Protein AF-A0A1S6J318-F1 (afdb_monomer_lite)

Structure (mmCIF, N/CA/C/O backbone):
data_AF-A0A1S6J318-F1
#
_entry.id   AF-A0A1S6J318-F1
#
loop_
_atom_site.group_PDB
_atom_site.id
_atom_site.type_symbol
_atom_site.label_atom_id
_atom_site.label_alt_id
_atom_site.label_comp_id
_atom_site.label_asym_id
_atom_site.label_entity_id
_atom_site.label_seq_id
_atom_site.pdbx_PDB_ins_code
_atom_site.Cartn_x
_atom_site.Cartn_y
_atom_site.Cartn_z
_atom_site.occupancy
_atom_site.B_iso_or_equiv
_atom_site.auth_seq_id
_atom_site.auth_comp_id
_atom_site.auth_asym_id
_atom_site.auth_atom_id
_atom_site.pdbx_PDB_model_num
ATOM 1 N N . MET A 1 1 ? 8.606 11.240 -0.593 1.00 52.09 1 MET A N 1
ATOM 2 C CA . MET A 1 1 ? 8.254 10.486 0.628 1.00 52.09 1 MET A CA 1
ATOM 3 C C . MET A 1 1 ? 6.749 10.496 0.783 1.00 52.09 1 MET A C 1
ATOM 5 O O . MET A 1 1 ? 6.173 11.555 0.988 1.00 52.09 1 MET A O 1
ATOM 9 N N . THR A 1 2 ? 6.106 9.350 0.596 1.00 61.66 2 THR A N 1
ATOM 10 C CA . THR A 1 2 ? 4.703 9.144 0.966 1.00 61.66 2 THR A CA 1
ATOM 11 C C . THR A 1 2 ? 4.643 9.113 2.490 1.00 61.66 2 THR A C 1
ATOM 13 O O . THR A 1 2 ? 5.248 8.235 3.097 1.00 61.66 2 THR A O 1
ATOM 16 N N . SER A 1 3 ? 3.994 10.099 3.109 1.00 78.62 3 SER A N 1
ATOM 17 C CA . SER A 1 3 ? 3.756 10.084 4.555 1.00 78.62 3 SER A CA 1
ATOM 18 C C . SER A 1 3 ? 2.932 8.854 4.935 1.00 78.62 3 SER A C 1
ATOM 20 O O . SER A 1 3 ? 2.015 8.480 4.198 1.00 78.62 3 SER A O 1
ATOM 22 N N . GLU A 1 4 ? 3.270 8.229 6.064 1.00 89.38 4 GLU A N 1
ATOM 23 C CA . GLU A 1 4 ? 2.498 7.108 6.598 1.00 89.38 4 GLU A CA 1
ATOM 24 C C . GLU A 1 4 ? 1.048 7.530 6.838 1.00 89.38 4 GLU A C 1
ATOM 26 O O . GLU A 1 4 ? 0.771 8.601 7.379 1.00 89.38 4 GLU A O 1
ATOM 31 N N . LEU A 1 5 ? 0.121 6.673 6.418 1.00 93.56 5 LEU A N 1
ATOM 32 C CA . LEU A 1 5 ? -1.299 6.851 6.654 1.00 93.56 5 LEU A CA 1
ATOM 33 C C . LEU A 1 5 ? -1.606 6.571 8.121 1.00 93.56 5 LEU A C 1
ATOM 35 O O . LEU A 1 5 ? -1.291 5.496 8.637 1.00 93.56 5 LEU A O 1
ATOM 39 N N . SER A 1 6 ? -2.301 7.503 8.762 1.00 96.00 6 SER A N 1
ATOM 40 C CA . SER A 1 6 ? -2.947 7.252 10.047 1.00 96.00 6 SER A CA 1
ATOM 41 C C . SER A 1 6 ? -4.118 6.260 9.905 1.00 96.00 6 SER A C 1
ATOM 43 O O . SER A 1 6 ? -4.729 6.159 8.830 1.00 96.00 6 SER A O 1
ATOM 45 N N . PRO A 1 7 ? -4.523 5.575 10.994 1.00 96.56 7 PRO A N 1
ATOM 46 C CA . PRO A 1 7 ? -5.717 4.722 11.021 1.00 96.56 7 PRO A CA 1
ATOM 47 C C . PRO A 1 7 ? -6.975 5.391 10.451 1.00 96.56 7 PRO A C 1
ATOM 49 O O . PRO A 1 7 ? -7.749 4.779 9.713 1.00 96.56 7 PRO A O 1
ATOM 52 N N . GLN A 1 8 ? -7.174 6.676 10.742 1.00 95.62 8 GLN A N 1
ATOM 53 C CA . GLN A 1 8 ? -8.336 7.438 10.293 1.00 95.62 8 GLN A CA 1
ATOM 54 C C . GLN A 1 8 ? -8.258 7.774 8.799 1.00 95.62 8 GLN A C 1
ATOM 56 O O . GLN A 1 8 ? -9.285 7.803 8.122 1.00 95.62 8 GLN A O 1
ATOM 61 N N . GLU A 1 9 ? -7.064 8.020 8.260 1.00 96.06 9 GLU A N 1
ATOM 62 C CA . GLU A 1 9 ? -6.868 8.232 6.821 1.00 96.06 9 GLU A CA 1
ATOM 63 C C . GLU A 1 9 ? -7.110 6.956 6.026 1.00 96.06 9 GLU A C 1
ATOM 65 O O . GLU A 1 9 ? -7.811 7.001 5.013 1.00 96.06 9 GLU A O 1
ATOM 70 N N . ALA A 1 10 ? -6.612 5.820 6.520 1.00 95.62 10 ALA A N 1
ATOM 71 C CA . ALA A 1 10 ? -6.879 4.515 5.930 1.00 95.62 10 ALA A CA 1
ATOM 72 C C . ALA A 1 10 ? -8.385 4.195 5.941 1.00 95.62 10 ALA A C 1
ATOM 74 O O . ALA A 1 10 ? -8.941 3.815 4.908 1.00 95.62 10 ALA A O 1
ATOM 75 N N . ALA A 1 11 ? -9.080 4.446 7.057 1.00 96.75 11 ALA A N 1
ATOM 76 C CA . ALA A 1 11 ? -10.530 4.264 7.155 1.00 96.75 11 ALA A CA 1
ATOM 77 C C . ALA A 1 11 ? -11.314 5.179 6.199 1.00 96.75 11 ALA A C 1
ATOM 79 O O . ALA A 1 11 ? -12.246 4.725 5.532 1.00 96.75 11 ALA A O 1
ATOM 80 N N . ARG A 1 12 ? -10.913 6.452 6.057 1.00 96.81 12 ARG A N 1
ATOM 81 C CA . ARG A 1 12 ? -11.498 7.366 5.058 1.00 96.81 12 ARG A CA 1
ATOM 82 C C . ARG A 1 12 ? -11.265 6.875 3.629 1.00 96.81 12 ARG A C 1
ATOM 84 O O . ARG A 1 12 ? -12.163 6.977 2.796 1.00 96.81 12 ARG A O 1
ATOM 91 N N . GLY A 1 13 ? -10.078 6.345 3.337 1.00 95.81 13 GLY A N 1
ATOM 92 C CA . GLY A 1 13 ? -9.765 5.721 2.052 1.00 95.81 13 GLY A CA 1
ATOM 93 C C . GLY A 1 13 ? -10.680 4.535 1.751 1.00 95.81 13 GLY A C 1
ATOM 94 O O . GLY A 1 13 ? -11.302 4.500 0.691 1.00 95.81 13 GLY A O 1
ATOM 95 N N . ALA A 1 14 ? -10.827 3.623 2.712 1.00 96.50 14 ALA A N 1
ATOM 96 C CA . ALA A 1 14 ? -11.687 2.450 2.600 1.00 96.50 14 ALA A CA 1
ATOM 97 C C . ALA A 1 14 ? -13.169 2.828 2.412 1.00 96.50 14 ALA A C 1
ATOM 99 O O . ALA A 1 14 ? -13.835 2.294 1.526 1.00 96.50 14 ALA A O 1
ATOM 100 N N . LEU A 1 15 ? -13.664 3.830 3.149 1.00 97.56 15 LEU A N 1
ATOM 101 C CA . LEU A 1 15 ? -15.016 4.363 2.965 1.00 97.56 15 LEU A CA 1
ATOM 102 C C . LEU A 1 15 ? -15.232 4.905 1.544 1.00 97.56 15 LEU A C 1
ATOM 104 O O . LEU A 1 15 ? -16.247 4.598 0.924 1.00 97.56 15 LEU A O 1
ATOM 108 N N . ARG A 1 16 ? -14.269 5.665 1.001 1.00 97.25 16 ARG A N 1
ATOM 109 C CA . ARG A 1 16 ? -14.342 6.162 -0.387 1.00 97.25 16 ARG A CA 1
ATOM 110 C C . ARG A 1 16 ? -14.355 5.038 -1.424 1.00 97.25 16 ARG A C 1
ATOM 1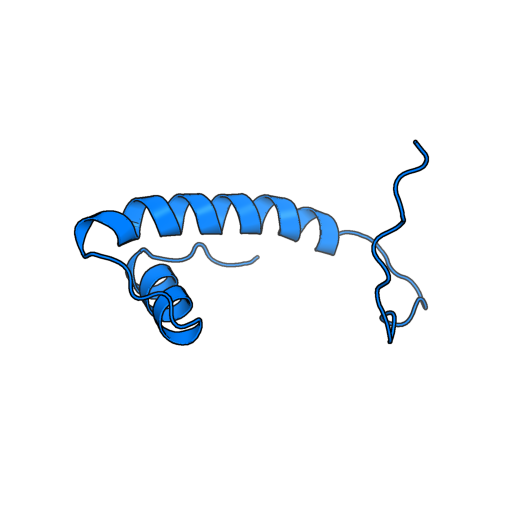12 O O . ARG A 1 16 ? -14.922 5.226 -2.493 1.00 97.25 16 ARG A O 1
ATOM 119 N N . ALA A 1 17 ? -13.769 3.886 -1.107 1.00 96.44 17 ALA A N 1
ATOM 120 C CA . ALA A 1 17 ? -13.798 2.691 -1.946 1.00 96.44 17 ALA A CA 1
ATOM 121 C C . ALA A 1 17 ? -15.074 1.840 -1.765 1.00 96.44 17 ALA A C 1
ATOM 123 O O . ALA A 1 17 ? -15.182 0.775 -2.367 1.00 96.44 17 ALA A O 1
ATOM 124 N N . GLY A 1 18 ? -16.032 2.274 -0.935 1.00 97.38 18 GLY A N 1
ATOM 125 C CA . GLY A 1 18 ? -17.252 1.513 -0.645 1.00 97.38 18 GLY A CA 1
ATOM 126 C C . GLY A 1 18 ? -17.048 0.351 0.333 1.00 97.38 18 GLY A C 1
ATOM 127 O O . GLY A 1 18 ? -17.897 -0.531 0.419 1.00 97.38 18 GLY A O 1
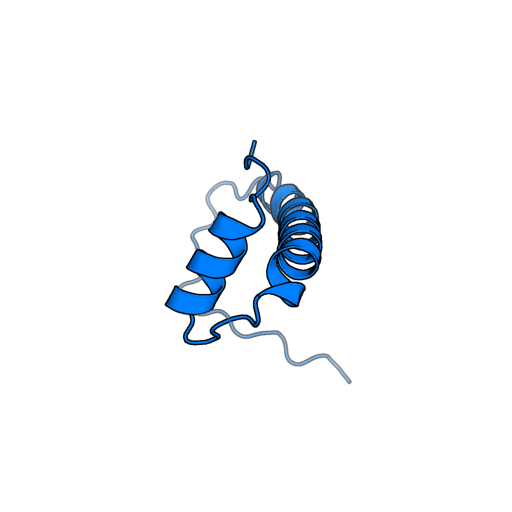ATOM 128 N N . LEU A 1 19 ? -15.938 0.348 1.078 1.00 95.69 19 LEU A N 1
ATOM 129 C CA . LEU A 1 19 ? -15.566 -0.681 2.051 1.00 95.69 19 LEU A CA 1
ATOM 130 C C . LEU A 1 19 ? -15.482 -0.071 3.462 1.00 95.69 19 LEU A C 1
ATOM 132 O O . LEU A 1 19 ? -14.384 0.116 3.988 1.00 95.69 19 LEU A O 1
ATOM 136 N N . PRO A 1 20 ? -16.613 0.291 4.093 1.00 95.62 20 PRO A N 1
ATOM 137 C CA . PRO A 1 20 ? -16.593 0.851 5.439 1.00 95.62 20 PRO A CA 1
ATOM 138 C C . PRO A 1 20 ? -15.975 -0.147 6.428 1.00 95.62 20 PRO A C 1
ATOM 140 O O . PRO A 1 20 ? -16.391 -1.304 6.520 1.00 95.62 20 PRO A O 1
ATOM 143 N N . LEU A 1 21 ? -14.969 0.309 7.173 1.00 95.38 21 LEU A N 1
ATOM 144 C CA . LEU A 1 21 ? -14.283 -0.510 8.167 1.00 95.38 21 LEU A CA 1
ATOM 145 C C . LEU A 1 21 ? -15.050 -0.508 9.491 1.00 95.38 21 LEU A C 1
ATOM 147 O O . LEU A 1 21 ? -15.654 0.487 9.883 1.00 95.38 21 LEU A O 1
ATOM 151 N N . ARG A 1 22 ? -14.989 -1.633 10.206 1.00 93.81 22 ARG A N 1
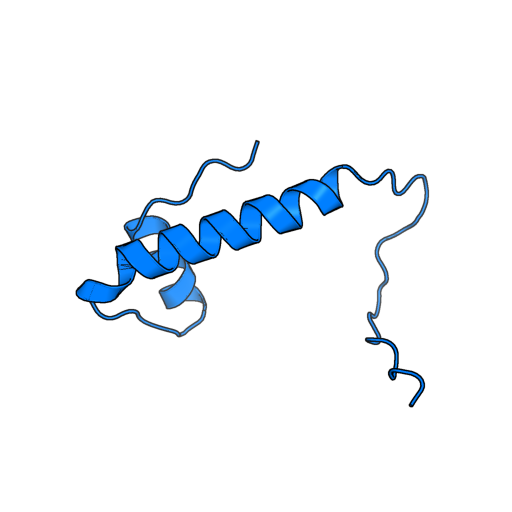ATOM 152 C CA . ARG A 1 22 ? -15.403 -1.693 11.613 1.00 93.81 22 ARG A CA 1
ATOM 153 C C . ARG A 1 22 ? -14.379 -0.950 12.473 1.00 93.81 22 ARG A C 1
ATOM 155 O O . ARG A 1 22 ? -13.186 -1.039 12.190 1.00 93.81 22 ARG A O 1
ATOM 162 N N . GLU A 1 23 ? -14.829 -0.316 13.557 1.00 82.38 23 GLU A N 1
ATOM 163 C CA . GLU A 1 23 ? -13.999 0.545 14.422 1.00 82.38 23 GLU A CA 1
ATOM 164 C C . GLU A 1 23 ? -12.697 -0.123 14.903 1.00 82.38 23 GLU A C 1
ATOM 166 O O . GLU A 1 23 ? -11.654 0.522 14.949 1.00 82.38 23 GLU A O 1
ATOM 171 N N . GLY A 1 24 ? -12.712 -1.436 15.160 1.00 90.88 24 GLY A N 1
ATOM 172 C CA . GLY A 1 24 ? -11.525 -2.197 15.575 1.00 90.88 24 GLY A CA 1
ATOM 173 C C . GLY A 1 24 ? -10.547 -2.594 14.458 1.00 90.88 24 GLY A C 1
ATOM 174 O O . GLY A 1 24 ? -9.585 -3.299 14.735 1.00 90.88 24 GLY A O 1
ATOM 175 N N . ARG A 1 25 ? -10.783 -2.217 13.193 1.00 95.00 25 ARG A N 1
ATOM 176 C CA . ARG A 1 25 ? -9.933 -2.611 12.046 1.00 95.00 25 ARG A CA 1
ATOM 177 C C . ARG A 1 25 ? -9.049 -1.485 11.515 1.00 95.00 25 ARG A C 1
ATOM 179 O O . ARG A 1 25 ? -8.214 -1.736 10.653 1.00 95.00 25 ARG A O 1
ATOM 186 N N . HIS A 1 26 ? -9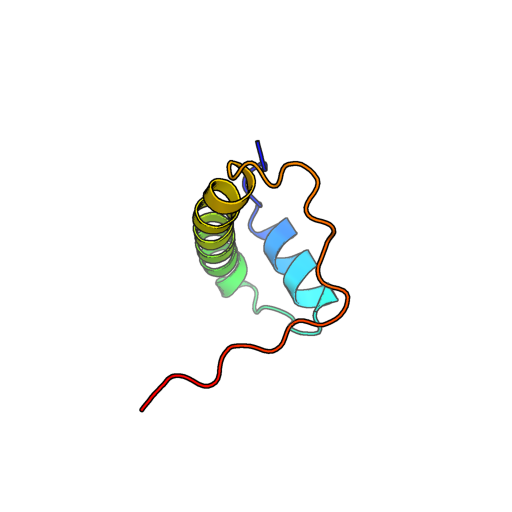.227 -0.254 11.991 1.00 95.94 26 HIS A N 1
ATOM 187 C CA . HIS A 1 26 ? -8.563 0.916 11.409 1.00 95.94 26 HIS A CA 1
ATOM 188 C C . HIS A 1 26 ? -7.034 0.843 11.515 1.00 95.94 26 HIS A C 1
ATOM 190 O O . HIS A 1 26 ? -6.340 1.174 10.558 1.00 95.94 26 HIS A O 1
ATOM 196 N N . GLU A 1 27 ? -6.518 0.384 12.656 1.00 96.50 27 GLU A N 1
ATOM 197 C CA . GLU A 1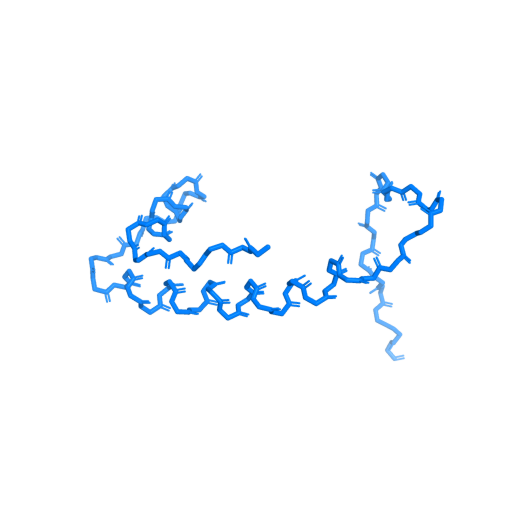 27 ? -5.077 0.276 12.902 1.00 96.50 27 GLU A CA 1
ATOM 198 C C . GLU A 1 27 ? -4.424 -0.782 12.006 1.00 96.50 27 GLU A C 1
ATOM 200 O O . GLU A 1 27 ? -3.497 -0.483 11.258 1.00 96.50 27 GLU A O 1
ATOM 205 N N . GLU A 1 28 ? -4.970 -1.997 11.997 1.00 96.81 28 GLU A N 1
ATOM 206 C CA . GLU A 1 28 ? -4.455 -3.108 11.190 1.00 96.81 28 GLU A CA 1
ATOM 207 C C . GLU A 1 28 ? -4.483 -2.797 9.683 1.00 96.81 28 GLU A C 1
ATOM 209 O O . GLU A 1 28 ? -3.544 -3.111 8.944 1.00 96.81 28 GLU A O 1
ATOM 214 N N . VAL A 1 29 ? -5.544 -2.132 9.214 1.00 96.38 29 VAL A N 1
ATOM 215 C CA . VAL A 1 29 ? -5.652 -1.722 7.810 1.00 96.38 29 VAL A CA 1
ATOM 216 C C . VAL A 1 29 ? -4.646 -0.621 7.475 1.00 96.38 29 VAL A C 1
ATOM 218 O O . VAL A 1 29 ? -4.058 -0.672 6.397 1.00 96.38 29 VAL A O 1
ATOM 221 N N . ALA A 1 30 ? -4.388 0.335 8.374 1.00 96.81 30 ALA A N 1
ATOM 222 C CA . ALA A 1 30 ? -3.356 1.349 8.153 1.00 96.81 30 ALA A CA 1
ATOM 223 C C . ALA A 1 30 ? -1.951 0.746 8.080 1.00 96.81 30 ALA A C 1
ATOM 225 O O . ALA A 1 30 ? -1.213 1.064 7.149 1.00 96.81 30 ALA A O 1
ATOM 226 N N . VAL A 1 31 ? -1.604 -0.177 8.984 1.00 97.75 31 VAL A N 1
ATOM 227 C CA . VAL A 1 31 ? -0.324 -0.907 8.931 1.00 97.75 31 VAL A CA 1
ATOM 228 C C . VAL A 1 31 ? -0.172 -1.629 7.591 1.00 97.75 31 VAL A C 1
ATOM 230 O O . VAL A 1 31 ? 0.846 -1.486 6.913 1.00 97.75 31 VAL A O 1
ATOM 233 N N . THR A 1 32 ? -1.213 -2.344 7.163 1.00 96.88 32 THR A N 1
ATOM 234 C CA . THR A 1 32 ? -1.211 -3.067 5.885 1.00 96.88 32 THR A CA 1
ATOM 235 C C . THR A 1 32 ? -1.064 -2.119 4.691 1.00 96.88 32 THR A C 1
ATOM 237 O O . THR A 1 32 ? -0.261 -2.366 3.792 1.00 96.88 32 THR A O 1
ATOM 240 N N . ALA A 1 33 ? -1.805 -1.008 4.682 1.00 95.81 33 ALA A N 1
ATOM 241 C CA . ALA A 1 33 ? -1.741 -0.011 3.618 1.00 95.81 33 ALA A CA 1
ATOM 242 C C . ALA A 1 33 ? -0.359 0.655 3.538 1.00 95.81 33 ALA A C 1
ATOM 244 O O . ALA A 1 33 ? 0.172 0.823 2.441 1.00 95.81 33 ALA A O 1
ATOM 245 N N . ASN A 1 34 ? 0.254 0.969 4.683 1.00 96.62 34 ASN A N 1
ATOM 246 C CA . ASN A 1 34 ? 1.607 1.520 4.749 1.00 96.62 34 ASN A CA 1
ATOM 247 C C . ASN A 1 34 ? 2.658 0.521 4.248 1.00 96.62 34 ASN A C 1
ATOM 249 O O . ASN A 1 34 ? 3.565 0.910 3.513 1.00 96.62 34 ASN A O 1
ATOM 253 N N . TYR A 1 35 ? 2.505 -0.771 4.554 1.00 96.00 35 TYR A N 1
ATOM 254 C CA . TYR A 1 35 ? 3.375 -1.810 4.001 1.00 96.00 35 TYR A CA 1
ATOM 255 C C . TYR A 1 35 ? 3.255 -1.913 2.473 1.00 96.00 35 TYR A C 1
ATOM 257 O O . TYR A 1 35 ? 4.260 -1.910 1.768 1.00 96.00 35 TYR A O 1
ATOM 265 N N . ILE A 1 36 ? 2.033 -1.916 1.932 1.00 94.81 36 ILE A N 1
ATOM 266 C CA . ILE A 1 36 ? 1.819 -1.893 0.476 1.00 94.81 36 ILE A CA 1
ATOM 267 C C . ILE A 1 36 ? 2.425 -0.624 -0.140 1.00 94.81 36 ILE A C 1
ATOM 269 O O . ILE A 1 36 ? 3.068 -0.689 -1.188 1.00 94.81 36 ILE A O 1
ATOM 273 N N . HIS A 1 37 ? 2.260 0.532 0.508 1.00 92.88 37 HIS A N 1
ATOM 274 C CA . HIS A 1 37 ? 2.865 1.784 0.061 1.00 92.88 37 HIS A CA 1
ATOM 275 C C . HIS A 1 37 ? 4.392 1.719 0.026 1.00 92.88 37 HIS A C 1
ATOM 277 O O . HIS A 1 37 ? 4.967 2.273 -0.910 1.00 92.88 37 HIS A O 1
ATOM 283 N N . SER A 1 38 ? 5.055 1.058 0.981 1.00 92.19 38 SER A N 1
ATOM 284 C CA . SER A 1 38 ? 6.516 0.911 0.951 1.00 92.19 38 SER A CA 1
ATOM 285 C C . SER A 1 38 ? 6.961 0.097 -0.268 1.00 92.19 38 SER A C 1
ATOM 287 O O . SER A 1 38 ? 7.851 0.530 -0.995 1.00 92.19 38 SER A O 1
ATOM 289 N N . VAL A 1 39 ? 6.257 -0.999 -0.576 1.00 94.62 39 VAL A N 1
ATOM 290 C CA . VAL A 1 39 ? 6.516 -1.829 -1.764 1.00 94.62 39 VAL A CA 1
ATOM 291 C C . VAL A 1 39 ? 6.266 -1.052 -3.056 1.00 94.62 39 VAL A C 1
ATOM 293 O O . VAL A 1 39 ? 7.094 -1.074 -3.954 1.00 94.62 39 VAL A O 1
ATOM 296 N N . ILE A 1 40 ? 5.154 -0.321 -3.168 1.00 91.88 40 ILE A N 1
ATOM 297 C CA . ILE A 1 40 ? 4.861 0.485 -4.366 1.00 91.88 40 ILE A CA 1
ATOM 298 C C . ILE A 1 40 ? 5.850 1.650 -4.506 1.00 91.88 40 ILE A C 1
ATOM 300 O O . ILE A 1 40 ? 6.136 2.082 -5.622 1.00 91.88 40 ILE A O 1
ATOM 304 N N . SER A 1 41 ? 6.375 2.177 -3.397 1.00 90.56 41 SER A N 1
ATOM 305 C CA . SER A 1 41 ? 7.327 3.290 -3.435 1.00 90.56 41 SER A CA 1
ATOM 306 C C . SER A 1 41 ? 8.621 2.906 -4.147 1.00 90.56 41 SER A C 1
ATOM 308 O O . SER A 1 41 ? 9.137 3.741 -4.881 1.00 90.56 41 SER A O 1
ATOM 310 N N . THR A 1 42 ? 9.074 1.652 -4.051 1.00 90.88 42 THR A N 1
ATOM 311 C CA . THR A 1 42 ? 10.261 1.188 -4.794 1.00 90.88 42 THR A CA 1
ATOM 312 C C . THR A 1 42 ? 10.034 1.195 -6.308 1.00 90.88 42 THR A C 1
ATOM 314 O O . THR A 1 42 ? 10.937 1.522 -7.069 1.00 90.88 42 THR A O 1
ATOM 317 N N . LEU A 1 43 ? 8.805 0.939 -6.778 1.00 89.00 43 LEU A N 1
ATOM 318 C CA . LEU A 1 43 ? 8.469 1.026 -8.207 1.00 89.00 43 LEU A CA 1
ATOM 319 C C . LEU A 1 43 ? 8.551 2.459 -8.744 1.00 89.00 43 LEU A C 1
ATOM 321 O O . LEU A 1 43 ? 8.737 2.654 -9.942 1.00 89.00 43 LEU A O 1
ATOM 325 N N . ARG A 1 44 ? 8.401 3.467 -7.877 1.00 85.44 44 ARG A N 1
ATOM 326 C CA . ARG A 1 44 ? 8.517 4.884 -8.260 1.00 85.44 44 ARG A CA 1
ATOM 327 C C . ARG A 1 44 ? 9.964 5.329 -8.442 1.00 85.44 44 ARG A C 1
ATOM 329 O O . ARG A 1 44 ? 10.184 6.410 -8.972 1.00 85.44 44 ARG A O 1
ATOM 336 N N . GLU A 1 45 ? 10.918 4.530 -7.980 1.00 89.06 45 GLU A N 1
ATOM 337 C CA . GLU A 1 45 ? 12.350 4.779 -8.161 1.00 89.06 45 GLU A CA 1
ATOM 338 C C . GLU A 1 45 ? 12.840 4.303 -9.533 1.00 89.06 45 GLU A C 1
ATOM 340 O O . GLU A 1 45 ? 13.958 4.621 -9.930 1.00 89.06 45 GLU A O 1
ATOM 345 N N . LEU A 1 46 ? 12.008 3.557 -10.269 1.00 90.44 46 LEU A N 1
ATOM 346 C CA . LEU A 1 46 ? 12.320 3.137 -11.626 1.00 90.44 46 LEU A CA 1
ATOM 347 C C . LEU A 1 46 ? 12.369 4.350 -12.557 1.00 90.44 46 LEU A C 1
ATOM 349 O O . LEU A 1 46 ? 11.450 5.170 -12.591 1.00 90.44 46 LEU A O 1
ATOM 353 N N . ASP A 1 47 ? 13.434 4.420 -13.349 1.00 89.38 47 ASP A N 1
ATOM 354 C CA . ASP A 1 47 ? 13.537 5.378 -14.439 1.00 89.38 47 ASP A CA 1
ATOM 355 C C . ASP A 1 47 ? 12.737 4.867 -15.642 1.00 89.38 47 ASP A C 1
ATOM 357 O O . ASP A 1 47 ? 13.059 3.837 -16.238 1.00 89.38 47 ASP A O 1
ATOM 361 N N . PHE A 1 48 ? 11.666 5.583 -15.980 1.00 86.38 48 PHE A N 1
ATOM 362 C CA . PHE A 1 48 ? 10.818 5.264 -17.127 1.00 86.38 48 PHE A CA 1
ATOM 363 C C . PHE A 1 48 ? 11.324 5.905 -18.431 1.00 86.38 48 PHE A C 1
ATOM 365 O O . PHE A 1 48 ? 10.816 5.558 -19.502 1.00 86.38 48 PHE A O 1
ATOM 372 N N . GLY A 1 49 ? 12.318 6.803 -18.377 1.00 90.62 49 GLY A N 1
ATOM 373 C CA . GLY A 1 49 ? 12.801 7.557 -19.533 1.00 90.62 49 GLY A CA 1
ATOM 374 C C . GLY A 1 49 ? 11.655 8.225 -20.300 1.00 90.62 49 GLY A C 1
ATOM 375 O O . GLY A 1 49 ? 10.763 8.830 -19.708 1.00 90.62 49 GLY A O 1
ATOM 376 N N . ASP A 1 50 ? 11.636 8.043 -21.620 1.00 91.75 50 ASP A N 1
ATOM 377 C CA . ASP A 1 50 ? 10.573 8.544 -22.503 1.00 91.75 50 ASP A CA 1
ATOM 378 C C . ASP A 1 50 ? 9.373 7.583 -22.634 1.00 91.75 50 ASP A C 1
ATOM 380 O O . ASP A 1 50 ? 8.510 7.774 -23.493 1.00 91.75 50 ASP A O 1
ATOM 384 N N . THR A 1 51 ? 9.303 6.523 -21.819 1.00 88.56 51 THR A N 1
ATOM 385 C CA . THR A 1 51 ? 8.229 5.522 -21.903 1.00 88.56 51 THR A CA 1
ATOM 386 C C . THR A 1 51 ? 6.907 6.133 -21.429 1.00 88.56 51 THR A C 1
ATOM 388 O O . THR A 1 51 ? 6.765 6.439 -20.242 1.00 88.56 51 THR A O 1
ATOM 391 N N . PRO A 1 52 ? 5.897 6.291 -22.305 1.00 85.50 52 PRO A N 1
ATOM 392 C CA . PRO A 1 52 ? 4.613 6.834 -21.891 1.00 85.50 52 PRO A CA 1
ATOM 393 C C . PRO A 1 52 ? 3.836 5.814 -21.041 1.00 85.50 52 PRO A C 1
ATOM 395 O O . PRO A 1 52 ? 4.010 4.602 -21.212 1.00 85.50 52 PRO A O 1
ATOM 398 N N . PRO A 1 53 ? 2.912 6.265 -20.170 1.00 85.31 53 PRO A N 1
ATOM 399 C CA . PRO A 1 53 ? 1.988 5.367 -19.491 1.00 85.31 53 PRO A CA 1
ATOM 400 C C . PRO A 1 53 ? 1.226 4.506 -20.50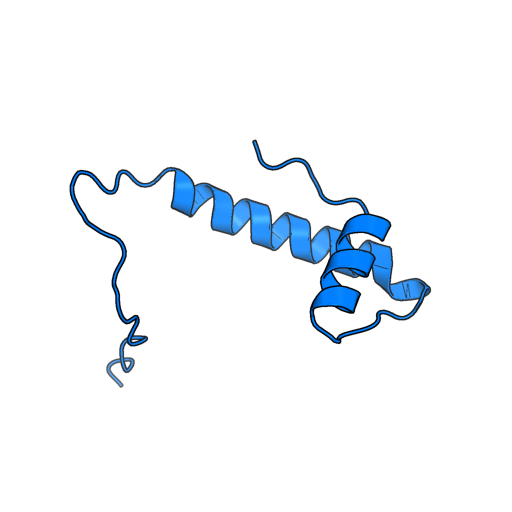0 1.00 85.31 53 PRO A C 1
ATOM 402 O O . PRO A 1 53 ? 0.689 5.011 -21.489 1.00 85.31 53 PRO A O 1
ATOM 405 N N . ALA A 1 54 ? 1.151 3.202 -20.244 1.00 84.50 54 ALA A N 1
ATOM 406 C CA . ALA A 1 54 ? 0.382 2.306 -21.094 1.00 84.50 54 ALA A CA 1
ATOM 407 C C . ALA A 1 54 ? -1.107 2.693 -21.052 1.00 84.50 54 ALA A C 1
ATOM 409 O O . ALA A 1 54 ? -1.731 2.680 -19.991 1.00 84.50 54 ALA A O 1
ATOM 410 N N . SER A 1 55 ? -1.694 3.005 -22.211 1.00 78.69 55 SER A N 1
ATOM 411 C CA . SER A 1 55 ? -3.120 3.355 -22.336 1.00 78.69 55 SER A CA 1
ATOM 412 C C . SER A 1 55 ? -4.056 2.174 -22.057 1.00 78.69 55 SER A C 1
ATOM 414 O O . SER A 1 55 ? -5.229 2.365 -21.746 1.00 78.69 55 SER A O 1
ATOM 416 N N . SER A 1 56 ? -3.534 0.948 -22.143 1.00 77.94 56 SER A N 1
ATOM 417 C CA . SER A 1 56 ? -4.201 -0.272 -21.704 1.00 77.94 56 SER A CA 1
ATOM 418 C C . SER A 1 56 ? -3.177 -1.215 -21.074 1.00 77.94 56 SER A C 1
ATOM 420 O O . SER A 1 56 ? -2.128 -1.494 -21.652 1.00 77.94 56 SER A O 1
ATOM 422 N N . TYR A 1 57 ? -3.470 -1.691 -19.865 1.00 67.31 57 TYR A N 1
ATOM 423 C CA . TYR A 1 57 ? -2.688 -2.724 -19.195 1.00 67.31 57 TYR A CA 1
ATOM 424 C C . TYR A 1 57 ? -3.387 -4.068 -19.397 1.00 67.31 57 TYR A C 1
ATOM 426 O O . TYR A 1 57 ? -4.510 -4.265 -18.930 1.00 67.31 57 TYR A O 1
ATOM 434 N N . ARG A 1 58 ? -2.731 -5.004 -20.087 1.00 65.50 58 ARG A N 1
ATOM 435 C CA . ARG A 1 58 ? -3.142 -6.409 -20.111 1.00 65.50 58 ARG A CA 1
ATOM 436 C C . ARG A 1 58 ? -2.170 -7.160 -19.213 1.00 65.50 58 ARG A C 1
ATOM 438 O O . ARG A 1 58 ? -1.014 -7.328 -19.591 1.00 65.50 58 ARG A O 1
ATOM 445 N N . ALA A 1 59 ? -2.622 -7.568 -18.026 1.00 62.38 59 ALA A N 1
ATOM 446 C CA . ALA A 1 59 ? -1.842 -8.470 -17.184 1.00 62.38 59 ALA A CA 1
ATOM 447 C C . ALA A 1 59 ? -1.444 -9.677 -18.043 1.00 62.38 59 ALA A C 1
ATOM 449 O O . ALA A 1 59 ? -2.313 -10.282 -18.681 1.00 62.38 59 ALA A O 1
ATOM 450 N N . GLY A 1 60 ? -0.141 -9.950 -18.145 1.00 57.34 60 GLY A N 1
ATOM 451 C CA . GLY A 1 60 ? 0.363 -11.045 -18.966 1.00 57.34 60 GLY A CA 1
ATOM 452 C C . GLY A 1 60 ? -0.369 -12.327 -18.588 1.00 57.34 60 GLY A C 1
ATOM 453 O O . GLY A 1 60 ? -0.452 -12.656 -17.405 1.00 57.34 60 GLY A O 1
ATOM 454 N N . GLN A 1 61 ? -0.942 -13.028 -19.571 1.00 57.75 61 GLN A N 1
ATOM 455 C CA . GLN A 1 61 ? -1.318 -14.417 -19.339 1.00 57.75 61 GLN A CA 1
ATOM 456 C C . GLN A 1 61 ? -0.035 -15.120 -18.912 1.00 57.75 61 GLN A C 1
ATOM 458 O O . GLN A 1 61 ? 0.932 -15.128 -19.672 1.00 57.75 61 GLN A O 1
ATOM 463 N N . GLY A 1 62 ? 0.013 -15.601 -17.669 1.00 51.22 62 GLY A N 1
ATOM 464 C CA . GLY A 1 62 ? 1.145 -16.385 -17.205 1.00 51.22 62 GLY A CA 1
ATOM 465 C C . GLY A 1 62 ? 1.351 -17.528 -18.189 1.00 51.22 62 GLY A C 1
ATOM 466 O O . GLY A 1 62 ? 0.396 -18.246 -18.487 1.00 51.22 62 GLY A O 1
ATOM 467 N N . ASN A 1 63 ? 2.562 -17.655 -18.731 1.00 54.62 63 ASN A N 1
ATOM 468 C CA . ASN A 1 63 ? 2.938 -18.870 -19.437 1.00 54.62 63 ASN A CA 1
ATOM 469 C C . ASN A 1 63 ? 2.782 -20.017 -18.431 1.00 54.62 63 ASN A C 1
ATOM 471 O O . ASN A 1 63 ? 3.486 -20.036 -17.419 1.00 54.62 63 ASN A O 1
ATOM 475 N N . ALA A 1 64 ? 1.795 -20.878 -18.677 1.00 48.41 64 ALA A N 1
ATOM 476 C CA . ALA A 1 64 ? 1.624 -22.147 -17.980 1.00 48.41 64 ALA A CA 1
ATOM 477 C C . ALA A 1 64 ? 2.737 -23.125 -18.373 1.00 48.41 64 ALA A C 1
ATOM 479 O O . ALA A 1 64 ? 3.197 -23.049 -19.537 1.00 48.41 64 ALA A O 1
#

Secondary structure (DSSP, 8-state):
--PPPPHHHHHHHHHHTT-PPPGGGHHHHHHHHHHHHHHHHHHTTS--TT-PPPSS--------

Foldseek 3Di:
DPDQDQLVRLQVVCVVVVRHDDPVCSHVSSVVVRVVVVVVVVVVVDDCDPPDPDPDDDDDPPDD

Radius of gyration: 15.98 Å; chains: 1; bounding box: 31×33×38 Å

Organism: NCBI:txid68249

Sequence (64 aa):
MTSELSPQEAARGALRAGLPLREGRHEEVAVTANYIHSVISTLRELDFGDTPPASSYRAGQGNA

pLDDT: mean 87.01, std 13.64, range [48.41, 97.75]